Protein AF-H3BRE2-F1 (afdb_monomer_lite)

pLDDT: mean 93.04, std 9.27, range [41.09, 98.12]

Sequence (105 aa):
MLGSGFKAERLRVNLRLVINRLKLLEKKKTELAQKARKEIADYLAAGKDERARIRVEHIIREDYLVEAMEILELYCDLLLARFGLIQSMKELDSGLAESVSTLIW

Organism: Homo sapiens (NCBI:txid9606)

Secondary structure (DSSP, 8-state):
-------HHHHHHHHHHHHHHHHHHHHHHHHHHHHHHHHHHHHHHTT-HHHHHHHHHHHHHHHHHHHHHHHHHHHHHHHHHTHHHHHH-SS--HHHHHHHHHHH-

InterPro domains:
  IPR005061 Vacuolar protein sorting-associated protein Ist1 [PF03398] (13-105)
  IPR005061 Vacuolar protein sorting-associated protein Ist1 [PTHR12161] (11-105)
  IPR042277 Vacuolar protein sorting-associated protein IST1-like [G3DSA:1.20.1260.60] (1-105)

Structure (mmCIF, N/CA/C/O backbone):
data_AF-H3BRE2-F1
#
_entry.id   AF-H3BRE2-F1
#
loop_
_atom_site.group_PDB
_atom_site.id
_atom_site.type_symbol
_atom_site.label_atom_id
_atom_site.label_alt_id
_atom_site.label_comp_id
_atom_site.label_asym_id
_atom_site.label_entity_id
_atom_site.label_seq_id
_atom_site.pdbx_PDB_ins_code
_atom_site.Cartn_x
_atom_site.Cartn_y
_atom_site.Cartn_z
_atom_site.occupancy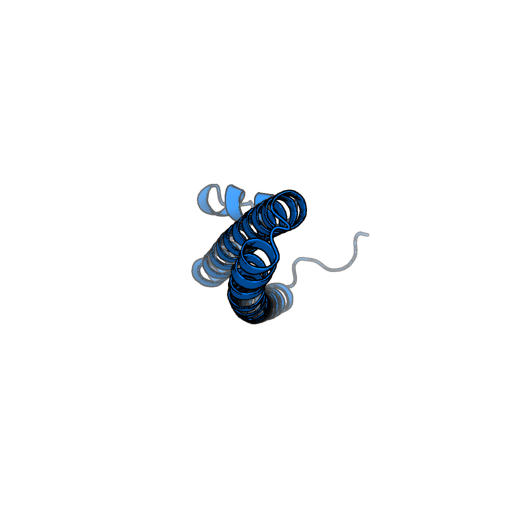
_atom_site.B_iso_or_equiv
_atom_site.auth_seq_id
_atom_site.auth_comp_id
_atom_site.auth_asym_id
_atom_site.auth_atom_id
_atom_site.pdbx_PDB_model_num
ATOM 1 N N . MET A 1 1 ? 35.745 -0.518 -8.419 1.00 41.09 1 MET A N 1
ATOM 2 C CA . MET A 1 1 ? 34.841 -0.937 -9.512 1.00 41.09 1 MET A CA 1
ATOM 3 C C . MET A 1 1 ? 33.507 -1.309 -8.886 1.00 41.09 1 MET A C 1
ATOM 5 O O . MET A 1 1 ? 33.452 -2.305 -8.177 1.00 41.09 1 MET A O 1
ATOM 9 N N . LEU A 1 2 ? 32.481 -0.466 -9.036 1.00 50.53 2 LEU A N 1
ATOM 10 C CA . LEU A 1 2 ? 31.137 -0.740 -8.513 1.00 50.53 2 LEU A CA 1
ATOM 11 C C . LEU A 1 2 ? 30.571 -1.956 -9.260 1.00 50.53 2 LEU A C 1
ATOM 13 O O . LEU A 1 2 ? 30.324 -1.904 -10.463 1.00 50.53 2 LEU A O 1
ATOM 17 N N . GLY A 1 3 ? 30.514 -3.084 -8.557 1.00 48.38 3 GLY A N 1
ATOM 18 C CA . GLY A 1 3 ? 30.248 -4.400 -9.120 1.00 48.38 3 GLY A CA 1
ATOM 19 C C . GLY A 1 3 ? 28.786 -4.611 -9.512 1.00 48.38 3 GLY A C 1
ATOM 20 O O . GLY A 1 3 ? 27.873 -4.326 -8.745 1.00 48.38 3 GLY A O 1
ATOM 21 N N . SER A 1 4 ? 28.620 -5.226 -10.685 1.00 63.47 4 SER A N 1
ATOM 22 C CA . SER A 1 4 ? 27.379 -5.681 -11.325 1.00 63.47 4 SER A CA 1
ATOM 23 C C . SER A 1 4 ? 26.470 -4.558 -11.845 1.00 63.47 4 SER A C 1
ATOM 25 O O . SER A 1 4 ? 25.791 -3.885 -11.076 1.00 63.47 4 SER A O 1
ATOM 27 N N . GLY A 1 5 ? 26.438 -4.397 -13.174 1.00 75.00 5 GLY A N 1
ATOM 28 C CA . GLY A 1 5 ? 25.501 -3.511 -13.867 1.00 75.00 5 GLY A CA 1
ATOM 29 C C . GLY A 1 5 ? 24.034 -3.920 -13.686 1.00 75.00 5 GLY A C 1
ATOM 30 O O . GLY A 1 5 ? 23.717 -4.906 -13.016 1.00 75.00 5 GLY A O 1
ATOM 31 N N . PHE A 1 6 ? 23.132 -3.149 -14.293 1.00 84.62 6 PHE A N 1
ATOM 32 C CA . PHE A 1 6 ? 21.686 -3.357 -14.212 1.00 84.62 6 PHE A CA 1
ATOM 33 C C . PHE A 1 6 ? 21.276 -4.805 -14.546 1.00 84.62 6 PHE A C 1
ATOM 35 O O . PHE A 1 6 ? 21.596 -5.335 -15.610 1.00 84.62 6 PHE A O 1
ATOM 42 N N . LYS A 1 7 ? 20.544 -5.446 -13.624 1.00 89.88 7 LYS A N 1
ATOM 43 C CA . LYS A 1 7 ? 20.020 -6.813 -13.775 1.00 89.88 7 LYS A CA 1
ATOM 44 C C . LYS A 1 7 ? 18.512 -6.773 -13.992 1.00 89.88 7 LYS A C 1
ATOM 46 O O . LYS A 1 7 ? 17.749 -6.843 -13.027 1.00 89.88 7 LYS A O 1
ATOM 51 N N . ALA A 1 8 ? 18.095 -6.708 -15.253 1.00 90.75 8 ALA A N 1
ATOM 52 C CA . ALA A 1 8 ? 16.690 -6.584 -15.626 1.00 90.75 8 ALA A CA 1
ATOM 53 C C . ALA A 1 8 ? 15.801 -7.682 -15.010 1.00 90.75 8 ALA A C 1
ATOM 55 O O . ALA A 1 8 ? 14.867 -7.375 -14.275 1.00 90.75 8 ALA A O 1
ATOM 56 N N . GLU A 1 9 ? 16.119 -8.964 -15.205 1.00 92.50 9 GLU A N 1
ATOM 57 C CA . GLU A 1 9 ? 15.272 -10.044 -14.668 1.00 92.50 9 GLU A CA 1
ATOM 58 C C . GLU A 1 9 ? 15.139 -9.997 -13.138 1.00 92.50 9 GLU A C 1
ATOM 60 O O . GLU A 1 9 ? 14.067 -10.268 -12.600 1.00 92.50 9 GLU A O 1
ATOM 65 N N . ARG A 1 10 ? 16.182 -9.553 -12.421 1.00 94.00 10 ARG A N 1
ATOM 66 C CA . ARG A 1 10 ? 16.102 -9.358 -10.966 1.00 94.00 10 ARG A CA 1
ATOM 67 C C . ARG A 1 10 ? 15.105 -8.258 -10.602 1.00 94.00 10 ARG A C 1
ATOM 69 O O . ARG A 1 10 ? 14.327 -8.448 -9.671 1.00 94.00 10 ARG A O 1
ATOM 76 N N . LEU A 1 11 ? 15.110 -7.134 -11.325 1.00 93.75 11 LEU A N 1
ATOM 77 C CA . LEU A 1 11 ? 14.133 -6.061 -11.125 1.00 93.75 11 LEU A CA 1
ATOM 78 C C . LEU A 1 11 ? 12.710 -6.565 -11.395 1.00 93.75 11 LEU A C 1
ATOM 80 O O . LEU A 1 11 ? 11.837 -6.387 -10.552 1.00 93.75 11 LEU A O 1
ATOM 84 N N . ARG A 1 12 ? 12.486 -7.252 -12.522 1.00 95.38 12 ARG A N 1
ATOM 85 C CA . ARG A 1 12 ? 11.170 -7.799 -12.889 1.00 95.38 12 ARG A CA 1
ATOM 86 C C . ARG A 1 12 ? 10.616 -8.735 -11.814 1.00 95.38 12 ARG A C 1
ATOM 88 O O . ARG A 1 12 ? 9.452 -8.617 -11.438 1.00 95.38 12 ARG A O 1
ATOM 95 N N . VAL A 1 13 ? 11.439 -9.662 -11.321 1.00 97.12 13 VAL A N 1
ATOM 96 C CA . VAL A 1 13 ? 11.042 -10.592 -10.254 1.00 97.12 13 VAL A CA 1
ATOM 97 C C . VAL A 1 13 ? 10.721 -9.832 -8.969 1.00 97.12 13 VAL A C 1
ATOM 99 O O . VAL A 1 13 ? 9.682 -10.082 -8.364 1.00 97.12 13 VAL A O 1
ATOM 102 N N . ASN A 1 14 ? 11.563 -8.875 -8.574 1.00 96.44 14 ASN A N 1
ATOM 103 C CA . ASN A 1 14 ? 11.338 -8.085 -7.366 1.00 96.44 14 ASN A CA 1
ATOM 104 C C . ASN A 1 14 ? 10.051 -7.259 -7.436 1.00 96.44 14 ASN A C 1
ATOM 106 O O . ASN A 1 14 ? 9.296 -7.276 -6.471 1.00 96.44 14 ASN A O 1
ATOM 110 N N . LEU A 1 15 ? 9.762 -6.601 -8.564 1.00 97.00 15 LEU A N 1
ATOM 111 C CA . LEU A 1 15 ? 8.518 -5.844 -8.738 1.00 97.00 15 LEU A CA 1
ATOM 112 C C . LEU A 1 15 ? 7.295 -6.753 -8.549 1.00 97.00 15 LEU A C 1
ATOM 114 O O . LEU A 1 15 ? 6.421 -6.447 -7.744 1.00 97.00 15 LEU A O 1
ATOM 118 N N . ARG A 1 16 ? 7.277 -7.933 -9.189 1.00 97.75 16 ARG A N 1
ATOM 119 C CA . ARG A 1 16 ? 6.192 -8.920 -9.015 1.00 97.75 16 ARG A CA 1
ATOM 120 C C . ARG A 1 16 ? 6.058 -9.402 -7.570 1.00 97.75 16 ARG A C 1
ATOM 122 O O . ARG A 1 16 ? 4.949 -9.635 -7.096 1.00 97.75 16 ARG A O 1
ATOM 129 N N . LEU A 1 17 ? 7.175 -9.596 -6.871 1.00 97.81 17 LEU A N 1
ATOM 130 C CA . LEU A 1 17 ? 7.162 -9.991 -5.462 1.00 97.81 17 LEU A CA 1
ATOM 131 C C . LEU A 1 17 ? 6.604 -8.881 -4.568 1.00 97.81 17 LEU A C 1
ATOM 133 O O . LEU A 1 17 ? 5.838 -9.185 -3.658 1.00 97.81 17 LEU A O 1
ATOM 137 N N . VAL A 1 18 ? 6.978 -7.624 -4.818 1.00 97.44 18 VAL A N 1
ATOM 138 C CA . VAL A 1 18 ? 6.488 -6.466 -4.060 1.00 97.44 18 VAL A CA 1
ATOM 139 C C . VAL A 1 18 ? 4.986 -6.298 -4.258 1.00 97.44 18 VAL A C 1
ATOM 141 O O . VAL A 1 18 ? 4.280 -6.271 -3.259 1.00 97.44 18 VAL A O 1
ATOM 144 N N . ILE A 1 19 ? 4.489 -6.327 -5.498 1.00 98.12 19 ILE A N 1
ATOM 145 C CA . ILE A 1 19 ? 3.047 -6.253 -5.797 1.00 98.12 19 ILE A CA 1
ATOM 146 C C . ILE A 1 19 ? 2.270 -7.325 -5.030 1.00 98.12 19 ILE A C 1
ATOM 148 O O . ILE A 1 19 ? 1.329 -7.025 -4.307 1.00 98.12 19 ILE A O 1
ATOM 152 N N . ASN A 1 20 ? 2.703 -8.588 -5.106 1.00 97.94 20 ASN A N 1
ATOM 153 C CA . ASN A 1 20 ? 2.029 -9.665 -4.378 1.00 97.94 20 ASN A CA 1
ATOM 154 C C . ASN A 1 20 ? 2.058 -9.461 -2.854 1.00 97.94 20 ASN A C 1
ATOM 156 O O . ASN A 1 20 ? 1.110 -9.828 -2.165 1.00 97.94 20 ASN A O 1
ATOM 160 N N . ARG A 1 21 ? 3.142 -8.901 -2.307 1.00 98.00 21 ARG A N 1
ATOM 161 C CA . ARG A 1 21 ? 3.245 -8.612 -0.870 1.00 98.00 21 ARG A CA 1
ATOM 162 C C . ARG A 1 21 ? 2.347 -7.451 -0.453 1.00 98.00 21 ARG A C 1
ATOM 164 O O . ARG A 1 21 ? 1.736 -7.565 0.605 1.00 98.00 21 ARG A O 1
ATOM 171 N N . LEU A 1 22 ? 2.262 -6.391 -1.257 1.00 97.81 22 LEU A N 1
ATOM 172 C CA . LEU A 1 22 ? 1.388 -5.243 -1.006 1.00 97.81 22 LEU A CA 1
ATOM 173 C C . LEU A 1 22 ? -0.076 -5.691 -0.951 1.00 97.81 22 LEU A C 1
ATOM 175 O O . LEU A 1 22 ? -0.675 -5.573 0.114 1.00 97.81 22 LEU A O 1
ATOM 179 N N . LYS A 1 23 ? -0.561 -6.432 -1.959 1.00 97.00 23 LYS A N 1
ATOM 180 C CA . LYS A 1 23 ? -1.909 -7.048 -1.962 1.00 97.00 23 LYS A CA 1
ATOM 181 C C . LYS A 1 23 ? -2.236 -7.835 -0.698 1.00 97.00 23 LYS A C 1
ATOM 183 O O . LYS A 1 23 ? -3.340 -7.770 -0.156 1.00 97.00 23 LYS A O 1
ATOM 188 N N . LEU A 1 24 ? -1.280 -8.640 -0.226 1.00 97.56 24 LEU A N 1
ATOM 189 C CA . LEU A 1 24 ? -1.461 -9.437 0.989 1.00 97.56 24 LEU A CA 1
ATOM 190 C C . LEU A 1 24 ? -1.521 -8.560 2.248 1.00 97.56 24 LEU A C 1
ATOM 192 O O . LEU A 1 24 ? -2.298 -8.856 3.159 1.00 97.56 24 LEU A O 1
ATOM 196 N N . LEU A 1 25 ? -0.699 -7.511 2.319 1.00 96.94 25 LEU A N 1
ATOM 197 C CA . LEU A 1 25 ? -0.664 -6.578 3.445 1.00 96.94 25 LEU A CA 1
ATOM 198 C C . LEU A 1 25 ? -1.906 -5.692 3.492 1.00 96.94 25 LEU A C 1
ATOM 200 O O . LEU A 1 25 ? -2.479 -5.553 4.572 1.00 96.94 25 LEU A O 1
ATOM 204 N N . GLU A 1 26 ? -2.337 -5.161 2.350 1.00 96.75 26 GLU A N 1
ATOM 205 C CA . GLU A 1 26 ? -3.582 -4.410 2.177 1.00 96.75 26 GLU A CA 1
ATOM 206 C C . GLU A 1 26 ? -4.754 -5.234 2.693 1.00 96.75 26 GLU A C 1
ATOM 208 O O . GLU A 1 26 ? -5.361 -4.868 3.697 1.00 96.75 26 GLU A O 1
ATOM 2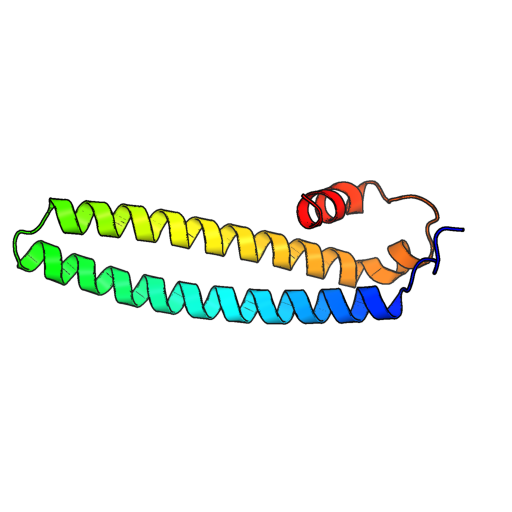13 N N . LYS A 1 27 ? -4.974 -6.431 2.127 1.00 96.19 27 LYS A N 1
ATOM 214 C CA . LYS A 1 27 ? -6.058 -7.326 2.553 1.00 96.19 27 LYS A CA 1
ATOM 215 C C . LYS A 1 27 ? -6.031 -7.593 4.059 1.00 96.19 27 LYS A C 1
ATOM 217 O O . LYS A 1 27 ? -7.056 -7.484 4.732 1.00 96.19 27 LYS A O 1
ATOM 222 N N . LYS A 1 28 ? -4.856 -7.925 4.607 1.00 96.31 28 LYS A N 1
ATOM 223 C CA . LYS A 1 28 ? -4.697 -8.182 6.045 1.00 96.31 28 LYS A CA 1
ATOM 224 C C . LYS A 1 28 ? -5.063 -6.952 6.880 1.00 96.31 28 LYS A C 1
ATOM 226 O O . LYS A 1 28 ? -5.728 -7.097 7.906 1.00 96.31 28 LYS A O 1
ATOM 231 N N . LYS A 1 29 ? -4.616 -5.758 6.486 1.00 95.12 29 LYS A N 1
ATOM 232 C CA . LYS A 1 29 ? -4.892 -4.517 7.220 1.00 95.12 29 LYS A CA 1
ATOM 233 C C . LYS A 1 29 ? -6.355 -4.105 7.111 1.00 95.12 29 LYS A C 1
ATOM 235 O O . LYS A 1 29 ? -6.940 -3.788 8.143 1.00 95.12 29 LYS A O 1
ATOM 240 N N . THR A 1 30 ? -6.981 -4.231 5.943 1.00 93.19 30 THR A N 1
ATOM 241 C CA . THR A 1 30 ? -8.421 -3.985 5.767 1.00 93.19 30 THR A CA 1
ATOM 242 C C . THR A 1 30 ? -9.259 -4.898 6.666 1.00 93.19 30 THR A C 1
ATOM 244 O O . THR A 1 30 ? -10.177 -4.435 7.345 1.00 93.19 30 THR A O 1
ATOM 247 N N . GLU A 1 31 ? -8.925 -6.191 6.750 1.00 94.50 31 GLU A N 1
ATOM 248 C CA . GLU A 1 31 ? -9.610 -7.133 7.649 1.00 94.50 31 GLU A CA 1
ATOM 249 C C . GLU A 1 31 ? -9.442 -6.757 9.133 1.00 94.50 31 GLU A C 1
ATOM 251 O O . GLU A 1 31 ? -10.388 -6.858 9.921 1.00 94.50 31 GLU A O 1
ATOM 256 N N . LEU A 1 32 ? -8.248 -6.306 9.536 1.00 93.75 32 LEU A N 1
AT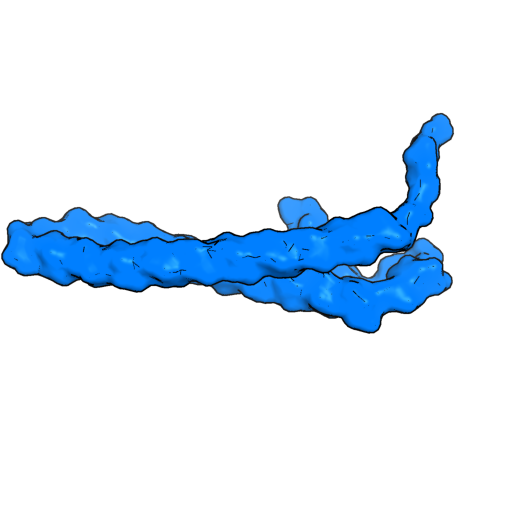OM 257 C CA . LEU A 1 32 ? -7.987 -5.837 10.901 1.00 93.75 32 LEU A CA 1
ATOM 258 C C . LEU A 1 32 ? -8.749 -4.543 11.217 1.00 93.75 32 LEU A C 1
ATOM 260 O O . LEU A 1 32 ? -9.338 -4.443 12.296 1.00 93.75 32 LEU A O 1
ATOM 264 N N . ALA A 1 33 ? -8.798 -3.593 10.283 1.00 91.88 33 ALA A N 1
ATOM 265 C CA . ALA A 1 33 ? -9.547 -2.349 10.427 1.00 91.88 33 ALA A CA 1
ATOM 266 C C . ALA A 1 33 ? -11.052 -2.618 10.592 1.00 91.88 33 ALA A C 1
ATOM 268 O O . ALA A 1 33 ? -11.692 -2.051 11.480 1.00 91.88 33 ALA A O 1
ATOM 269 N N . GLN A 1 34 ? -11.621 -3.556 9.824 1.00 91.75 34 GLN A N 1
ATOM 270 C CA . GLN A 1 34 ? -13.023 -3.965 9.981 1.00 91.75 34 GLN A CA 1
ATOM 271 C C . GLN A 1 34 ? -13.320 -4.553 11.367 1.00 91.75 34 GLN A C 1
ATOM 273 O O . GLN A 1 34 ? -14.363 -4.254 11.952 1.00 91.75 34 GLN A O 1
ATOM 278 N N . LYS A 1 35 ? -12.413 -5.368 11.923 1.00 92.44 35 LYS A N 1
ATOM 279 C CA . LYS A 1 35 ? -12.557 -5.892 13.293 1.00 92.44 35 LYS A CA 1
ATOM 280 C C . LYS A 1 35 ? -12.470 -4.773 14.331 1.00 92.44 35 LYS A C 1
ATOM 282 O O . LYS A 1 35 ? -13.321 -4.702 15.213 1.00 92.44 35 LYS A O 1
ATOM 287 N N . ALA A 1 36 ? -11.510 -3.862 14.180 1.00 91.50 36 ALA A N 1
ATOM 288 C CA . ALA A 1 36 ? -11.327 -2.720 15.072 1.00 91.50 36 ALA A CA 1
ATOM 289 C C . ALA A 1 36 ? -12.551 -1.785 15.107 1.00 91.50 36 ALA A C 1
ATOM 291 O O . ALA A 1 36 ? -12.873 -1.227 16.155 1.00 91.50 36 ALA A O 1
ATOM 292 N N . ARG A 1 37 ? -13.283 -1.656 13.992 1.00 93.12 37 ARG A N 1
ATOM 293 C CA . ARG A 1 37 ? -14.540 -0.889 13.938 1.00 93.12 37 ARG A CA 1
ATOM 294 C C . ARG A 1 37 ? -15.638 -1.470 14.837 1.00 93.12 37 ARG A C 1
ATOM 296 O O . ARG A 1 37 ? -16.425 -0.703 15.381 1.00 93.12 37 ARG A O 1
ATOM 303 N N . LYS A 1 38 ? -15.669 -2.791 15.056 1.00 93.81 38 LYS A N 1
ATOM 304 C CA . LYS A 1 38 ? -16.601 -3.415 16.016 1.00 93.81 38 LYS A CA 1
ATOM 305 C C . LYS A 1 38 ? -16.233 -3.081 17.463 1.00 93.81 38 LYS A C 1
ATOM 307 O O . LYS A 1 38 ? -17.114 -2.747 18.242 1.00 93.81 38 LYS A O 1
ATOM 312 N N . GLU A 1 39 ? -14.940 -3.065 17.787 1.00 93.50 39 GLU A N 1
ATOM 313 C CA . GLU A 1 39 ? -14.458 -2.711 19.132 1.00 93.50 39 GLU A CA 1
ATOM 314 C C . GLU A 1 39 ? -14.847 -1.280 19.538 1.00 93.50 39 GLU A C 1
ATOM 316 O O . GLU A 1 39 ? -15.051 -1.005 20.718 1.00 93.50 39 GLU A O 1
ATOM 321 N N . ILE A 1 40 ? -14.970 -0.357 18.574 1.00 96.00 40 ILE A N 1
ATOM 322 C CA . ILE A 1 40 ? -15.477 0.998 18.842 1.00 96.00 40 ILE A CA 1
ATOM 323 C C . ILE A 1 40 ? -16.901 0.935 19.400 1.00 96.00 40 ILE A C 1
ATOM 325 O O . ILE A 1 40 ? -17.186 1.608 20.388 1.00 96.00 40 ILE A O 1
ATOM 329 N N . ALA A 1 41 ? -17.777 0.120 18.806 1.00 95.12 41 ALA A N 1
ATOM 330 C CA . ALA A 1 41 ? -19.146 -0.037 19.289 1.00 95.12 41 ALA A CA 1
ATOM 331 C C . ALA A 1 41 ? -19.169 -0.594 20.721 1.00 95.12 41 ALA A C 1
ATOM 333 O O . ALA A 1 41 ? -19.913 -0.084 21.557 1.00 95.12 41 ALA A O 1
ATOM 334 N N . ASP A 1 42 ? -18.296 -1.557 21.027 1.00 96.19 42 ASP A N 1
ATOM 335 C CA . ASP A 1 42 ? -18.164 -2.116 22.377 1.00 96.19 42 ASP A CA 1
ATOM 336 C C . ASP A 1 42 ? -17.691 -1.061 23.393 1.00 96.19 42 ASP A C 1
ATOM 338 O O . ASP A 1 42 ? -18.195 -0.999 24.516 1.00 96.19 42 ASP A O 1
ATOM 342 N N . TYR A 1 43 ? -16.744 -0.191 23.013 1.00 97.12 43 TYR A N 1
ATOM 343 C CA . TYR A 1 43 ? -16.300 0.906 23.878 1.00 97.12 43 TYR A CA 1
ATOM 344 C C . TYR A 1 43 ? -17.402 1.935 24.129 1.00 97.12 43 TYR A C 1
ATOM 346 O O . TYR A 1 43 ? -17.564 2.355 25.275 1.00 97.12 43 TYR A O 1
ATOM 354 N N . LEU A 1 44 ? -18.170 2.302 23.103 1.00 96.94 44 LEU A N 1
ATOM 355 C CA . LEU A 1 44 ? -19.293 3.232 23.239 1.00 96.94 44 LEU A CA 1
ATOM 356 C C . LEU A 1 44 ? -20.404 2.640 24.118 1.00 96.94 44 LEU A C 1
ATOM 358 O O . LEU A 1 44 ? -20.880 3.306 25.033 1.00 96.94 44 LEU A O 1
ATOM 362 N N . ALA A 1 45 ? -20.759 1.367 23.919 1.00 97.06 45 ALA A N 1
ATOM 363 C CA . ALA A 1 45 ? -21.745 0.673 24.752 1.00 97.06 45 ALA A CA 1
ATOM 364 C C . ALA A 1 45 ? -21.313 0.580 26.228 1.00 97.06 45 ALA A C 1
ATOM 366 O O . ALA A 1 45 ? -22.151 0.597 27.126 1.00 97.06 45 ALA A O 1
ATOM 367 N N . ALA A 1 46 ? -20.003 0.519 26.486 1.00 97.44 46 ALA A N 1
ATOM 368 C CA . ALA A 1 46 ? -19.427 0.533 27.828 1.00 97.44 46 ALA A CA 1
ATOM 369 C C . ALA A 1 46 ? -19.197 1.949 28.406 1.00 97.44 46 ALA A C 1
ATOM 371 O O . ALA A 1 46 ? -18.588 2.060 29.473 1.00 97.44 46 ALA A O 1
ATOM 372 N N . GLY A 1 47 ? -19.616 3.018 27.714 1.00 97.38 47 GLY A N 1
ATOM 373 C CA . GLY A 1 47 ? -19.432 4.412 28.143 1.00 97.38 47 GLY A CA 1
ATOM 374 C C . GLY A 1 47 ? -17.975 4.895 28.134 1.00 97.38 47 GLY A C 1
ATOM 375 O O . GLY A 1 47 ? -17.606 5.782 28.900 1.00 97.38 47 GLY A O 1
ATOM 376 N N . LYS A 1 48 ? -17.106 4.280 27.320 1.00 97.75 48 LYS A N 1
ATOM 377 C CA . LYS A 1 48 ? -15.662 4.572 27.238 1.00 97.75 48 LYS A CA 1
ATOM 378 C C . LYS A 1 48 ? -15.328 5.442 26.024 1.00 97.75 48 LYS A C 1
ATOM 380 O O . LYS A 1 48 ? -14.520 5.048 25.179 1.00 97.75 48 LYS A O 1
ATOM 385 N N . ASP A 1 49 ? -15.915 6.631 25.957 1.00 96.62 49 ASP A N 1
ATOM 386 C CA . ASP A 1 49 ? -15.841 7.511 24.781 1.00 96.62 49 ASP A CA 1
ATOM 387 C C . ASP A 1 49 ? -14.411 7.920 24.404 1.00 96.62 49 ASP A C 1
ATOM 389 O O . ASP A 1 49 ? -14.046 7.899 23.228 1.00 96.62 49 ASP A O 1
ATOM 393 N N . GLU A 1 50 ? -13.558 8.218 25.388 1.00 97.44 50 GLU A N 1
ATOM 394 C CA . GLU A 1 50 ? -12.160 8.593 25.129 1.00 97.44 50 GLU A CA 1
ATOM 395 C C . GLU A 1 50 ? -11.383 7.449 24.461 1.00 97.44 50 GLU A C 1
ATOM 397 O O . GLU A 1 50 ? -10.646 7.634 23.492 1.00 97.44 50 GLU A O 1
ATOM 402 N N . ARG A 1 51 ? -11.612 6.215 24.922 1.00 96.31 51 ARG A N 1
ATOM 403 C CA . ARG A 1 51 ? -10.979 5.025 24.345 1.00 96.31 51 ARG A CA 1
ATOM 404 C C . ARG A 1 51 ? -11.519 4.724 22.947 1.00 96.31 51 ARG A C 1
ATOM 406 O O . ARG A 1 51 ? -10.746 4.311 22.082 1.00 96.31 51 ARG A O 1
ATOM 413 N N . ALA A 1 52 ? -12.812 4.952 22.719 1.00 97.44 52 ALA A N 1
ATOM 414 C CA . ALA A 1 52 ? -13.414 4.870 21.393 1.00 97.44 52 ALA A CA 1
ATOM 415 C C . ALA A 1 52 ? -12.776 5.888 20.431 1.00 97.44 52 ALA A C 1
ATOM 417 O O . ALA A 1 52 ? -12.396 5.513 19.322 1.00 97.44 52 ALA A O 1
ATOM 418 N N . ARG A 1 53 ? -12.563 7.136 20.871 1.00 97.31 53 ARG A N 1
ATOM 419 C CA . ARG A 1 53 ? -11.917 8.195 20.076 1.00 97.31 53 ARG A CA 1
ATOM 420 C C . ARG A 1 53 ? -10.484 7.834 19.679 1.00 97.31 53 ARG A C 1
ATOM 422 O O . ARG A 1 53 ? -10.165 7.868 18.493 1.00 97.31 53 ARG A O 1
ATOM 429 N N . ILE A 1 54 ? -9.661 7.386 20.631 1.00 96.50 54 ILE A N 1
ATOM 430 C CA . ILE A 1 54 ? -8.292 6.913 20.348 1.00 96.50 54 ILE A CA 1
ATOM 431 C C . ILE A 1 54 ? -8.313 5.771 19.318 1.00 96.50 54 ILE A C 1
ATOM 433 O O . ILE A 1 54 ? -7.474 5.713 18.416 1.00 96.50 54 ILE A O 1
ATOM 437 N N . ARG A 1 55 ? -9.286 4.854 19.423 1.00 95.88 55 ARG A N 1
ATOM 438 C CA . ARG A 1 55 ? -9.409 3.729 18.487 1.00 95.88 55 ARG A CA 1
ATOM 439 C C . ARG A 1 55 ? -9.789 4.183 17.076 1.00 95.88 55 ARG A C 1
ATOM 441 O O . ARG A 1 55 ? -9.234 3.643 16.122 1.00 95.88 55 ARG A O 1
ATOM 448 N N . VAL A 1 56 ? -10.672 5.176 16.948 1.00 97.31 56 VAL A N 1
ATOM 449 C CA . VAL A 1 56 ? -11.028 5.802 15.662 1.00 97.31 56 VAL A CA 1
ATOM 450 C C . VAL A 1 56 ? -9.805 6.442 15.011 1.00 97.31 56 VAL A C 1
ATOM 452 O O . VAL A 1 56 ? -9.524 6.151 13.852 1.00 97.31 56 VAL A O 1
ATOM 455 N N . GLU A 1 57 ? -9.039 7.253 15.746 1.00 96.62 57 GLU A N 1
ATOM 456 C CA . GLU A 1 57 ? -7.828 7.889 15.205 1.00 96.62 57 GLU A CA 1
ATOM 457 C C . GLU A 1 57 ? -6.815 6.864 14.692 1.00 96.62 57 GLU A C 1
ATOM 459 O O . GLU A 1 57 ? -6.199 7.057 13.645 1.00 96.62 57 GLU A O 1
ATOM 464 N N . HIS A 1 58 ? -6.654 5.753 15.413 1.00 95.25 58 HIS A N 1
ATOM 465 C CA . HIS A 1 58 ? -5.787 4.671 14.973 1.00 95.25 58 HIS A CA 1
ATOM 466 C C . HIS A 1 58 ? -6.284 4.025 13.673 1.00 95.25 58 HIS A C 1
ATOM 468 O O . HIS A 1 58 ? -5.480 3.812 12.773 1.00 95.25 58 HIS A O 1
ATOM 474 N N . ILE A 1 59 ? -7.589 3.756 13.544 1.00 95.25 59 ILE A N 1
ATOM 475 C CA . ILE A 1 59 ? -8.165 3.199 12.307 1.00 95.25 59 ILE A CA 1
ATOM 476 C C . ILE A 1 59 ? -7.951 4.148 11.128 1.00 95.25 59 ILE A C 1
ATOM 478 O O . ILE A 1 59 ? -7.535 3.689 10.076 1.00 95.25 59 ILE A O 1
ATOM 482 N N . ILE A 1 60 ? -8.149 5.456 11.310 1.00 96.38 60 ILE A N 1
ATOM 483 C CA . ILE A 1 60 ? -7.915 6.446 10.245 1.00 96.38 60 ILE A CA 1
ATOM 484 C C . ILE A 1 60 ? -6.458 6.399 9.760 1.00 96.38 60 ILE A C 1
ATOM 486 O O . ILE A 1 60 ? -6.202 6.414 8.560 1.00 96.38 60 ILE A O 1
ATOM 490 N N . ARG A 1 61 ? -5.487 6.306 10.679 1.00 96.19 61 ARG A N 1
ATOM 491 C CA . ARG A 1 61 ? -4.064 6.185 10.309 1.00 96.19 61 ARG A CA 1
ATOM 492 C C . ARG A 1 61 ? -3.763 4.883 9.567 1.00 96.19 61 ARG A C 1
ATOM 494 O O . ARG A 1 61 ? -2.942 4.884 8.657 1.00 96.19 61 ARG A O 1
ATOM 501 N N . GLU A 1 62 ? -4.395 3.785 9.968 1.00 94.56 62 GLU A N 1
ATOM 502 C CA . GLU A 1 62 ? -4.251 2.496 9.289 1.00 94.56 62 GLU A CA 1
ATOM 503 C C . GLU A 1 62 ? -4.880 2.517 7.890 1.00 94.56 62 GLU A C 1
ATOM 505 O O . GLU A 1 62 ? -4.269 1.992 6.962 1.00 94.56 62 GLU A O 1
ATOM 510 N N . ASP A 1 63 ? -6.033 3.171 7.723 1.00 95.25 63 ASP A N 1
ATOM 511 C CA . ASP A 1 63 ? -6.701 3.340 6.429 1.00 95.25 63 ASP A CA 1
ATOM 512 C C . ASP A 1 63 ? -5.803 4.151 5.465 1.00 95.25 63 ASP A C 1
ATOM 514 O O . ASP A 1 63 ? -5.533 3.687 4.359 1.00 95.25 63 ASP A O 1
ATOM 518 N N . TYR A 1 64 ? -5.200 5.264 5.912 1.00 96.81 64 TYR A N 1
ATOM 519 C CA . TYR A 1 64 ? -4.219 6.011 5.100 1.00 96.81 64 TYR A CA 1
ATOM 520 C C . TYR A 1 64 ? -2.986 5.188 4.712 1.00 96.81 64 TYR A C 1
ATOM 522 O O . TYR A 1 64 ? -2.407 5.380 3.644 1.00 96.81 64 TYR A O 1
ATOM 530 N N . LEU A 1 65 ? -2.551 4.270 5.577 1.00 95.56 65 LEU A N 1
ATOM 531 C CA . LEU A 1 65 ? -1.423 3.400 5.266 1.00 95.56 65 LEU A CA 1
ATOM 532 C C . LEU A 1 65 ? -1.797 2.359 4.203 1.00 95.56 65 LEU A C 1
ATOM 534 O O . LEU A 1 65 ? -0.951 2.020 3.380 1.00 95.56 65 LEU A O 1
ATOM 538 N N . VAL A 1 66 ? -3.039 1.867 4.198 1.00 96.56 66 VAL A N 1
ATOM 539 C CA . VAL A 1 66 ? -3.548 1.002 3.122 1.00 96.56 66 VAL A CA 1
ATOM 540 C C . VAL A 1 66 ? -3.597 1.761 1.799 1.00 96.56 66 VAL A C 1
ATOM 542 O O . VAL A 1 66 ? -3.025 1.274 0.831 1.00 96.56 66 VAL A O 1
ATOM 545 N N . GLU A 1 67 ? -4.144 2.977 1.780 1.00 96.75 67 GLU A N 1
ATOM 546 C CA . GLU A 1 67 ? -4.154 3.827 0.577 1.00 96.75 67 GLU A CA 1
ATOM 547 C C . GLU A 1 67 ? -2.734 4.077 0.038 1.00 96.75 67 GLU A C 1
ATOM 549 O O . GLU A 1 67 ? -2.480 3.992 -1.163 1.00 96.75 67 GLU A O 1
ATOM 554 N N . ALA A 1 68 ? -1.764 4.325 0.924 1.00 96.69 68 ALA A N 1
ATOM 555 C CA . ALA A 1 68 ? -0.369 4.476 0.519 1.00 96.69 68 ALA A CA 1
ATOM 556 C C . ALA A 1 68 ? 0.204 3.191 -0.107 1.00 96.69 68 ALA A C 1
ATOM 558 O O . ALA A 1 68 ? 0.936 3.270 -1.092 1.00 96.69 68 ALA A O 1
ATOM 559 N N . MET A 1 69 ? -0.123 2.009 0.429 1.00 96.69 69 MET A N 1
ATOM 560 C CA . MET A 1 69 ? 0.304 0.733 -0.161 1.00 96.69 69 MET A CA 1
ATOM 561 C C . MET A 1 69 ? -0.287 0.527 -1.560 1.00 96.69 69 MET A C 1
ATOM 563 O O . MET A 1 69 ? 0.465 0.155 -2.460 1.00 96.69 69 MET A O 1
ATOM 567 N N . GLU A 1 70 ? -1.562 0.870 -1.764 1.00 97.00 70 GLU A N 1
ATOM 568 C CA . GLU A 1 70 ? -2.233 0.785 -3.068 1.00 97.00 70 GLU A CA 1
ATOM 569 C C . GLU A 1 70 ? -1.554 1.693 -4.115 1.00 97.00 70 GLU A C 1
ATOM 571 O O . GLU A 1 70 ? -1.354 1.296 -5.266 1.00 97.00 70 GLU A O 1
ATOM 576 N N . ILE A 1 71 ? -1.112 2.894 -3.716 1.00 97.31 71 ILE A N 1
ATOM 577 C CA . ILE A 1 71 ? -0.335 3.798 -4.584 1.00 97.31 71 ILE A CA 1
ATOM 578 C C . ILE A 1 71 ? 1.023 3.178 -4.952 1.00 97.31 71 ILE A C 1
ATOM 580 O O . ILE A 1 71 ? 1.437 3.215 -6.115 1.00 97.31 71 ILE A O 1
ATOM 584 N N . LEU A 1 72 ? 1.730 2.584 -3.984 1.00 97.69 72 LEU A N 1
ATOM 585 C CA . LEU A 1 72 ? 3.013 1.921 -4.244 1.00 97.69 72 LEU A CA 1
ATOM 586 C C . LEU A 1 72 ? 2.846 0.692 -5.145 1.00 97.69 72 LEU A C 1
ATOM 588 O O . LEU A 1 72 ? 3.704 0.434 -5.996 1.00 97.69 72 LEU A O 1
ATOM 592 N N . GLU A 1 73 ? 1.750 -0.054 -4.992 1.00 97.81 73 GLU A N 1
ATOM 593 C CA . GLU A 1 73 ? 1.407 -1.165 -5.875 1.00 97.81 73 GLU A CA 1
ATOM 594 C C . GLU A 1 73 ? 1.233 -0.667 -7.309 1.00 97.81 73 GLU A C 1
ATOM 596 O O . GLU A 1 73 ? 1.886 -1.190 -8.216 1.00 97.81 73 GLU A O 1
ATOM 601 N N . LEU A 1 74 ? 0.417 0.372 -7.502 1.00 97.81 74 LEU A N 1
ATOM 602 C CA . LEU A 1 74 ? 0.165 0.973 -8.808 1.00 97.81 74 LEU A CA 1
ATOM 603 C C . LEU A 1 74 ? 1.471 1.389 -9.498 1.00 97.81 74 LEU A C 1
ATOM 605 O O . LEU A 1 74 ? 1.662 1.130 -10.688 1.00 97.81 74 LEU A O 1
ATOM 609 N N . TYR A 1 75 ? 2.400 1.995 -8.758 1.00 98.12 75 TYR A N 1
ATOM 610 C CA . TYR A 1 75 ? 3.716 2.349 -9.287 1.00 98.12 75 TYR A CA 1
ATOM 611 C C . TYR A 1 75 ? 4.567 1.132 -9.645 1.00 98.12 75 TYR A C 1
ATOM 613 O O . TYR A 1 75 ? 5.212 1.132 -10.697 1.00 98.12 75 TYR A O 1
ATOM 621 N N . CYS A 1 76 ? 4.546 0.066 -8.845 1.00 97.88 76 CYS A N 1
ATOM 622 C CA . CYS A 1 76 ? 5.221 -1.178 -9.214 1.00 97.88 76 CYS A CA 1
ATOM 623 C C . CYS A 1 76 ? 4.637 -1.788 -10.500 1.00 97.88 76 CYS A C 1
ATOM 625 O O . CYS A 1 76 ? 5.397 -2.246 -11.360 1.00 97.88 76 CYS A O 1
ATOM 627 N N . ASP A 1 77 ? 3.310 -1.773 -10.649 1.00 97.50 77 ASP A N 1
ATOM 628 C CA . ASP A 1 77 ? 2.619 -2.271 -11.840 1.00 97.50 77 ASP A CA 1
ATOM 629 C C . ASP A 1 77 ? 2.933 -1.418 -13.074 1.00 97.50 77 ASP A C 1
ATOM 631 O O . ASP A 1 77 ? 3.221 -1.967 -14.141 1.00 97.50 77 ASP A O 1
ATOM 635 N N . LEU A 1 78 ? 2.986 -0.089 -12.938 1.00 96.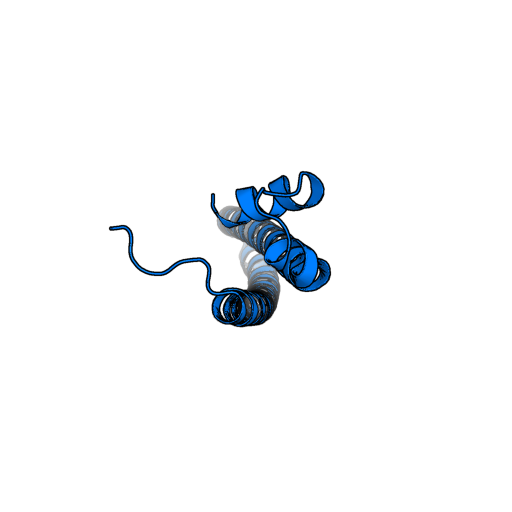81 78 LEU A N 1
ATOM 636 C CA . LEU A 1 78 ? 3.391 0.810 -14.022 1.00 96.81 78 LEU A CA 1
ATOM 637 C C . LEU A 1 78 ? 4.814 0.499 -14.511 1.00 96.81 78 LEU A C 1
ATOM 639 O O . LEU A 1 78 ? 5.047 0.410 -15.721 1.00 96.81 78 LEU A O 1
ATOM 643 N N . LEU A 1 79 ? 5.759 0.282 -13.590 1.00 96.31 79 LEU A N 1
ATOM 644 C CA . LEU A 1 79 ? 7.132 -0.093 -13.939 1.00 96.31 79 LEU A CA 1
ATOM 645 C C . LEU A 1 79 ? 7.205 -1.464 -14.624 1.00 96.31 79 LEU A C 1
ATOM 647 O O . LEU A 1 79 ? 8.000 -1.643 -15.549 1.00 96.31 79 LEU A O 1
ATOM 651 N N . LEU A 1 80 ? 6.372 -2.430 -14.224 1.00 96.38 80 LEU A N 1
ATOM 652 C CA . LEU A 1 80 ? 6.272 -3.719 -14.916 1.00 96.38 80 LEU A CA 1
ATOM 653 C C . LEU A 1 80 ? 5.643 -3.596 -16.306 1.00 96.38 80 LEU A C 1
ATOM 655 O O . LEU A 1 80 ? 6.128 -4.225 -17.247 1.00 96.38 80 LEU A O 1
ATOM 659 N N . ALA A 1 81 ? 4.593 -2.790 -16.457 1.00 96.25 81 ALA A N 1
ATOM 660 C CA . ALA A 1 81 ? 3.931 -2.565 -17.737 1.00 96.25 81 ALA A CA 1
ATOM 661 C C . ALA A 1 81 ? 4.867 -1.871 -18.739 1.00 96.25 81 ALA A C 1
ATOM 663 O O . ALA A 1 81 ? 4.870 -2.191 -19.927 1.00 96.25 81 ALA A O 1
ATOM 664 N N . ARG A 1 82 ? 5.717 -0.959 -18.251 1.00 95.12 82 ARG A N 1
ATOM 665 C CA . ARG A 1 82 ? 6.706 -0.215 -19.046 1.00 95.12 82 ARG A CA 1
ATOM 666 C C . ARG A 1 82 ? 8.116 -0.800 -18.971 1.00 95.12 82 ARG A C 1
ATOM 668 O O . ARG A 1 82 ? 9.091 -0.129 -19.307 1.00 95.12 82 ARG A O 1
ATOM 675 N N . PHE A 1 83 ? 8.243 -2.071 -18.599 1.00 93.81 83 PHE A N 1
ATOM 676 C CA . PHE A 1 83 ? 9.539 -2.701 -18.358 1.00 93.81 83 PHE A CA 1
ATOM 677 C C . PHE A 1 83 ? 10.469 -2.696 -19.582 1.00 93.81 83 PHE A C 1
ATOM 679 O O . PHE A 1 83 ? 11.681 -2.558 -19.437 1.00 93.81 83 PHE A O 1
ATOM 686 N N . GLY A 1 84 ? 9.912 -2.791 -20.795 1.00 91.81 84 GLY A N 1
ATOM 687 C CA . GLY A 1 84 ? 10.692 -2.695 -22.034 1.00 91.81 84 GLY A CA 1
ATOM 688 C C . GLY A 1 84 ? 11.428 -1.356 -22.178 1.00 91.81 84 GLY A C 1
ATOM 689 O O . GLY A 1 84 ? 12.598 -1.343 -22.557 1.00 91.81 84 GLY A O 1
ATOM 690 N N . LEU A 1 85 ? 10.788 -0.245 -21.788 1.00 91.00 85 LEU A N 1
ATOM 691 C CA . LEU A 1 85 ? 11.408 1.084 -21.808 1.00 91.00 85 LEU A CA 1
ATOM 692 C C . LEU A 1 85 ? 12.589 1.143 -20.835 1.00 91.00 85 LEU A C 1
ATOM 694 O O . LEU A 1 85 ? 13.682 1.536 -21.237 1.00 91.00 85 LEU A O 1
ATOM 698 N N . ILE A 1 86 ? 12.400 0.624 -19.616 1.00 91.25 86 ILE A N 1
ATOM 699 C CA . ILE A 1 86 ? 13.436 0.542 -18.571 1.00 91.25 86 ILE A CA 1
ATOM 700 C C . ILE A 1 86 ? 14.667 -0.242 -19.056 1.00 91.25 86 ILE A C 1
ATOM 702 O O . ILE A 1 86 ? 15.792 0.091 -18.697 1.00 91.25 86 ILE A O 1
ATOM 706 N N . GLN A 1 87 ? 14.482 -1.283 -19.876 1.00 90.38 87 GLN A N 1
ATOM 707 C CA . GLN A 1 87 ? 15.600 -2.062 -20.421 1.00 90.38 87 GLN A CA 1
ATOM 708 C C . GLN A 1 87 ? 16.339 -1.356 -21.563 1.00 90.38 87 GLN A C 1
ATOM 710 O O . GLN A 1 87 ? 17.540 -1.562 -21.724 1.00 90.38 87 GLN A O 1
ATOM 715 N N . SER A 1 88 ? 15.621 -0.589 -22.383 1.00 87.75 88 SER A N 1
ATOM 716 C CA . SER A 1 88 ? 16.165 0.014 -23.607 1.00 87.75 88 SER A CA 1
ATOM 717 C C . SER A 1 88 ? 16.797 1.393 -23.410 1.00 87.75 88 SER A C 1
ATOM 719 O O . SER A 1 88 ? 17.649 1.792 -24.205 1.00 87.75 88 SER A O 1
ATOM 721 N N . MET A 1 89 ? 16.384 2.132 -22.379 1.00 86.00 89 MET A N 1
ATOM 722 C CA . MET A 1 89 ? 16.794 3.519 -22.179 1.00 86.00 89 MET A CA 1
ATOM 723 C C . MET A 1 89 ? 18.042 3.616 -21.299 1.00 86.00 89 MET A C 1
ATOM 725 O O . MET A 1 89 ? 18.185 2.912 -20.303 1.00 86.00 89 MET A O 1
ATOM 729 N N . LYS A 1 90 ? 18.962 4.513 -21.674 1.00 83.19 90 LYS A N 1
ATOM 730 C CA . LYS A 1 90 ? 20.151 4.832 -20.864 1.00 83.19 90 LYS A CA 1
ATOM 731 C C . LYS A 1 90 ? 19.843 5.793 -19.718 1.00 83.19 90 LYS A C 1
ATOM 733 O O . LYS A 1 90 ? 20.569 5.804 -18.730 1.00 83.19 90 LYS A O 1
ATOM 738 N N . GLU A 1 91 ? 18.795 6.593 -19.876 1.00 88.50 91 GLU A N 1
ATOM 739 C CA . GLU A 1 91 ? 18.355 7.606 -18.923 1.00 88.50 91 GLU A CA 1
ATOM 740 C C . GLU A 1 91 ? 16.927 7.308 -18.462 1.00 88.50 91 GLU A C 1
ATOM 742 O O . GLU A 1 91 ? 16.190 6.567 -19.115 1.00 88.50 91 GLU A O 1
ATOM 747 N N . LEU A 1 92 ? 16.552 7.863 -17.311 1.00 87.50 92 LEU A N 1
ATOM 748 C CA . LEU A 1 92 ? 15.223 7.692 -16.740 1.00 87.50 92 LEU A CA 1
ATOM 749 C C . LEU A 1 92 ? 14.193 8.482 -17.554 1.00 87.50 92 LEU A C 1
ATOM 751 O O . LEU A 1 92 ? 14.288 9.703 -17.658 1.00 87.50 92 LEU A O 1
ATOM 755 N N . ASP A 1 93 ? 13.196 7.782 -18.093 1.00 92.19 93 ASP A N 1
ATOM 756 C CA . ASP A 1 93 ? 12.047 8.404 -18.749 1.00 92.19 93 ASP A CA 1
ATOM 757 C C . ASP A 1 93 ? 11.276 9.292 -17.762 1.00 92.19 93 ASP A C 1
ATOM 759 O O . ASP A 1 93 ? 10.994 8.883 -16.631 1.00 92.19 93 ASP A O 1
ATOM 763 N N . SER A 1 94 ? 10.896 10.495 -18.192 1.00 92.00 94 SER A N 1
ATOM 764 C CA . SER A 1 94 ? 10.179 1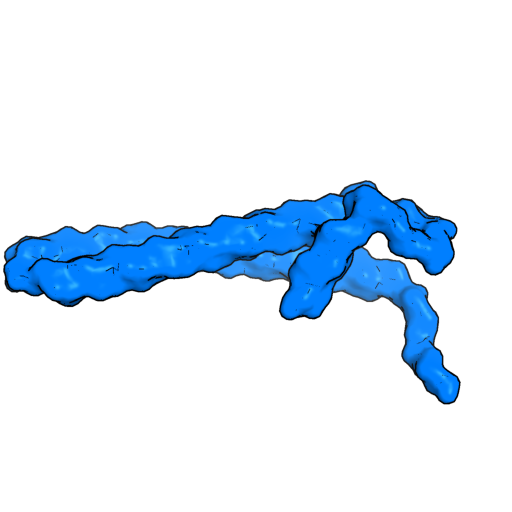1.450 -17.340 1.00 92.00 94 SER A CA 1
ATOM 765 C C . SER A 1 94 ? 8.825 10.917 -16.866 1.00 92.00 94 SER A C 1
ATOM 767 O O . SER A 1 94 ? 8.421 11.208 -15.744 1.00 92.00 94 SER A O 1
ATOM 769 N N . GLY A 1 95 ? 8.159 10.075 -17.663 1.00 91.06 95 GLY A N 1
ATOM 770 C CA . GLY A 1 95 ? 6.908 9.416 -17.292 1.00 91.06 95 GLY A CA 1
ATOM 771 C C . GLY A 1 95 ? 7.075 8.264 -16.299 1.00 91.06 95 GLY A C 1
ATOM 772 O O . GLY A 1 95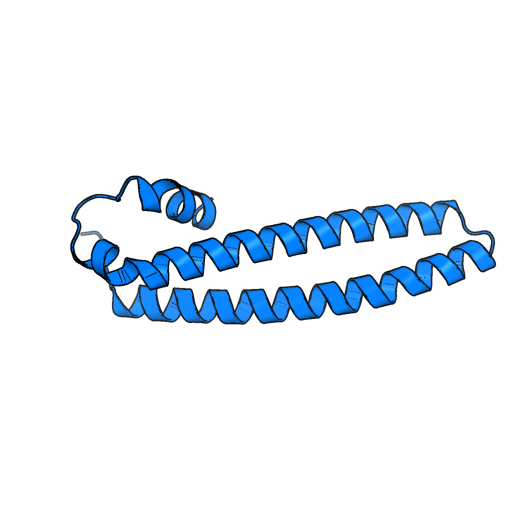 ? 6.075 7.737 -15.819 1.00 91.06 95 GLY A O 1
ATOM 773 N N . LEU A 1 96 ? 8.310 7.855 -15.993 1.00 94.88 96 LEU A N 1
ATOM 774 C CA . LEU A 1 96 ? 8.635 6.876 -14.950 1.00 94.88 96 LEU A CA 1
ATOM 775 C C . LEU A 1 96 ? 9.280 7.521 -13.718 1.00 94.88 96 LEU A C 1
ATOM 777 O O . LEU A 1 96 ? 9.406 6.866 -12.683 1.00 94.88 96 LEU A O 1
ATOM 781 N N . ALA A 1 97 ? 9.705 8.783 -13.826 1.00 95.12 97 ALA A N 1
ATOM 782 C CA . ALA A 1 97 ? 10.507 9.452 -12.812 1.00 95.12 97 ALA A CA 1
ATOM 783 C C . ALA A 1 97 ? 9.799 9.546 -11.458 1.00 95.12 97 ALA A C 1
ATOM 785 O O . ALA A 1 97 ? 10.427 9.289 -10.431 1.00 95.12 97 ALA A O 1
ATOM 786 N N . GLU A 1 98 ? 8.501 9.848 -11.459 1.00 96.00 98 GLU A N 1
ATOM 787 C CA . GLU A 1 98 ? 7.684 9.889 -10.245 1.00 96.00 98 GLU A CA 1
ATOM 788 C C . GLU A 1 98 ? 7.649 8.518 -9.563 1.00 96.00 98 GLU A C 1
ATOM 790 O O . GLU A 1 98 ? 8.120 8.383 -8.439 1.00 96.00 98 GLU A O 1
ATOM 795 N N . SER A 1 99 ? 7.212 7.473 -10.272 1.00 96.25 99 SER A N 1
ATOM 796 C CA . SER A 1 99 ? 7.106 6.118 -9.719 1.00 96.25 99 SER A CA 1
ATOM 797 C C . SER A 1 99 ? 8.434 5.581 -9.193 1.00 96.25 99 SER A C 1
ATOM 799 O O . SER A 1 99 ? 8.473 4.981 -8.122 1.00 96.25 99 SER A O 1
ATOM 801 N N . VAL A 1 100 ? 9.535 5.805 -9.918 1.00 94.94 100 VAL A N 1
ATOM 802 C CA . VAL A 1 100 ? 10.870 5.394 -9.465 1.00 94.94 100 VAL A CA 1
ATOM 803 C C . VAL A 1 100 ? 11.282 6.163 -8.211 1.00 94.94 100 VAL A C 1
ATOM 805 O O . VAL A 1 100 ? 11.759 5.548 -7.262 1.00 94.94 100 VAL A O 1
ATOM 808 N N . SER A 1 101 ? 11.089 7.483 -8.187 1.00 95.69 101 SER A N 1
ATOM 809 C CA . SER A 1 101 ? 11.494 8.315 -7.048 1.00 95.69 101 SER A CA 1
ATOM 810 C C . SER A 1 101 ? 10.678 7.988 -5.800 1.00 95.69 101 SER A C 1
ATOM 812 O O . SER A 1 101 ? 11.257 7.808 -4.732 1.00 95.69 101 SER A O 1
ATOM 814 N N . THR A 1 102 ? 9.359 7.833 -5.936 1.00 96.06 102 THR A N 1
ATOM 815 C CA . THR A 1 102 ? 8.469 7.491 -4.820 1.00 96.06 102 THR A CA 1
ATOM 816 C C . THR A 1 102 ? 8.749 6.104 -4.252 1.00 96.06 102 THR A C 1
ATOM 818 O O . THR A 1 102 ? 8.655 5.924 -3.049 1.00 96.06 102 THR A O 1
ATOM 821 N N . LEU A 1 103 ? 9.118 5.122 -5.082 1.00 95.19 103 LEU A N 1
ATOM 822 C CA . LEU A 1 103 ? 9.455 3.779 -4.591 1.00 95.19 103 LEU A CA 1
ATOM 823 C C . LEU A 1 103 ? 10.818 3.710 -3.880 1.00 95.19 103 LEU A C 1
ATOM 825 O O . LEU A 1 103 ? 11.072 2.743 -3.163 1.00 95.19 103 LEU A O 1
ATOM 829 N N . ILE A 1 104 ? 11.713 4.674 -4.121 1.00 94.00 104 ILE A N 1
ATOM 830 C CA . ILE A 1 104 ? 13.050 4.726 -3.509 1.00 94.00 104 ILE A CA 1
ATOM 831 C C . ILE A 1 104 ? 13.046 5.491 -2.179 1.00 94.00 104 ILE A C 1
ATOM 833 O O . ILE A 1 104 ? 13.847 5.154 -1.305 1.00 94.00 104 ILE A O 1
ATOM 837 N N . TRP A 1 105 ? 12.217 6.529 -2.068 1.00 88.06 105 TRP A N 1
ATOM 838 C CA . TRP A 1 105 ? 12.147 7.431 -0.916 1.00 88.06 105 TRP A CA 1
ATOM 839 C C . TRP A 1 105 ? 11.434 6.792 0.281 1.00 88.06 105 TRP A C 1
ATOM 841 O O . TRP A 1 105 ? 11.986 6.901 1.400 1.00 88.06 105 TRP A O 1
#

Foldseek 3Di:
DPDDDDDLVVLLVVLVVLLVVLVVVLVVLVVVLVVLVVVLVVCVVVVNNVVSVVSVVVSVVSVVVNVVSVVLSVLSVVCNVCSVVVVPDPDDDPVNVVSVVSNVD

Radius of gyration: 19.89 Å; chains: 1; bounding box: 57×22×52 Å